Protein AF-A0A2N5FVK7-F1 (afdb_monomer)

Foldseek 3Di:
DVVVVLVVVLVVLVVLLVVLVVLLVCLVVVNDDPPDPDSVVSNVSSVVSNCRSVVVNVVSVLVVCLVVVNDPPVSHDPVVVVVVVD

pLDDT: mean 84.42, std 12.39, range [50.03, 96.94]

Structure (mmCIF, N/CA/C/O backbone):
data_AF-A0A2N5FVK7-F1
#
_entry.id   AF-A0A2N5FVK7-F1
#
loop_
_atom_site.group_PDB
_atom_site.id
_atom_site.type_symbol
_atom_site.label_atom_id
_atom_site.label_alt_id
_atom_site.label_comp_id
_atom_site.label_asym_id
_atom_site.label_entity_id
_atom_site.label_seq_id
_atom_site.pdbx_PDB_ins_code
_atom_site.Cartn_x
_atom_site.Cartn_y
_atom_site.Cartn_z
_atom_site.occupancy
_atom_site.B_iso_or_equiv
_atom_site.auth_seq_id
_atom_site.auth_comp_id
_atom_site.auth_asym_id
_atom_site.auth_atom_id
_atom_site.pdbx_PDB_model_num
ATOM 1 N N . MET A 1 1 ? -18.013 14.254 12.214 1.00 57.94 1 MET A N 1
ATOM 2 C CA . MET A 1 1 ? -16.616 14.709 12.381 1.00 57.94 1 MET A CA 1
ATOM 3 C C . MET A 1 1 ? -15.623 13.535 12.474 1.00 57.94 1 MET A C 1
ATOM 5 O O . MET A 1 1 ? -14.936 13.290 11.495 1.00 57.94 1 MET A O 1
ATOM 9 N N . ILE A 1 2 ? -15.617 12.703 13.533 1.00 62.19 2 ILE A N 1
ATOM 10 C CA . ILE A 1 2 ? -14.632 11.595 13.719 1.00 62.19 2 ILE A CA 1
ATOM 11 C C . ILE A 1 2 ? -14.623 10.534 12.590 1.00 62.19 2 ILE A C 1
ATOM 13 O O . ILE A 1 2 ? -13.594 9.933 12.295 1.00 62.19 2 ILE A O 1
ATOM 17 N N . ARG A 1 3 ? -15.760 10.296 11.917 1.00 65.75 3 ARG A N 1
ATOM 18 C CA . ARG A 1 3 ? -15.858 9.288 10.840 1.00 65.75 3 ARG A CA 1
ATOM 19 C C . ARG A 1 3 ? -15.057 9.651 9.580 1.00 65.75 3 ARG A C 1
ATOM 21 O O . ARG A 1 3 ? -14.608 8.730 8.909 1.00 65.75 3 ARG A O 1
ATOM 28 N N . ILE A 1 4 ? -14.883 10.942 9.285 1.00 69.94 4 ILE A N 1
ATOM 29 C CA . ILE A 1 4 ? -14.159 11.433 8.098 1.00 69.94 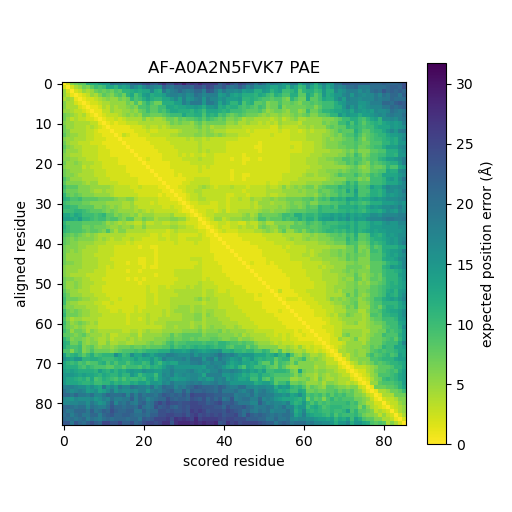4 ILE A CA 1
ATOM 30 C C . ILE A 1 4 ? -12.647 11.368 8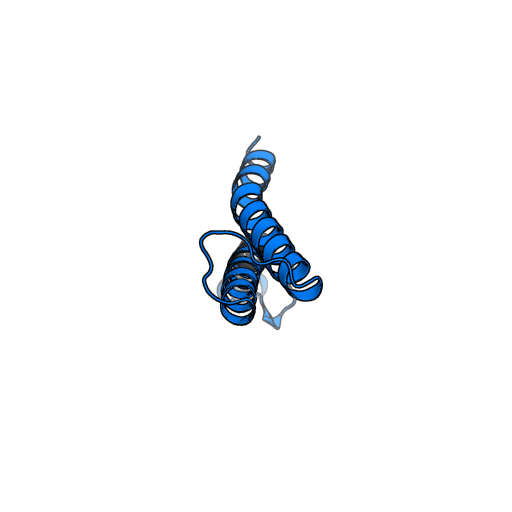.339 1.00 69.94 4 ILE A C 1
ATOM 32 O O . ILE A 1 4 ? -11.913 10.923 7.468 1.00 69.94 4 ILE A O 1
ATOM 36 N N . ALA A 1 5 ? -12.186 11.677 9.555 1.00 71.06 5 ALA A N 1
ATOM 37 C CA . ALA A 1 5 ? -10.776 11.531 9.928 1.00 71.06 5 ALA A CA 1
ATOM 38 C C . ALA A 1 5 ? -10.272 10.085 9.751 1.00 71.06 5 ALA A C 1
ATOM 40 O O . ALA A 1 5 ? -9.181 9.863 9.242 1.00 71.06 5 ALA A O 1
ATOM 41 N N . ALA A 1 6 ? -11.104 9.091 10.082 1.00 72.62 6 ALA A N 1
ATOM 42 C CA . ALA A 1 6 ? -10.792 7.681 9.840 1.00 72.62 6 ALA A CA 1
ATOM 43 C C . ALA A 1 6 ? -10.611 7.342 8.347 1.00 72.62 6 ALA A C 1
ATOM 45 O O . ALA A 1 6 ? -9.797 6.487 8.021 1.00 72.62 6 ALA A O 1
ATOM 46 N N . LEU A 1 7 ? -11.359 7.998 7.453 1.00 74.19 7 LEU A N 1
ATOM 47 C CA . LEU A 1 7 ? -11.217 7.821 6.003 1.00 74.19 7 LEU A CA 1
ATOM 48 C C . LEU A 1 7 ? -9.944 8.491 5.480 1.00 74.19 7 LEU A C 1
ATOM 50 O O . LEU A 1 7 ? -9.253 7.906 4.657 1.00 74.19 7 LEU A O 1
ATOM 54 N N . VAL A 1 8 ? -9.602 9.671 6.002 1.00 78.19 8 VAL A N 1
ATOM 55 C CA . VAL A 1 8 ? -8.360 10.379 5.650 1.00 78.19 8 VAL A CA 1
ATOM 56 C C . VAL A 1 8 ? -7.123 9.578 6.076 1.00 78.19 8 VAL A C 1
ATOM 58 O O . VAL A 1 8 ? -6.172 9.464 5.311 1.00 78.19 8 VAL A O 1
ATOM 61 N N . VAL A 1 9 ? -7.154 8.936 7.248 1.00 79.56 9 VAL A N 1
ATOM 62 C CA . VAL A 1 9 ? -6.068 8.044 7.701 1.00 79.56 9 VAL A CA 1
ATOM 63 C C . VAL A 1 9 ? -5.952 6.791 6.825 1.00 79.56 9 VAL A C 1
ATOM 65 O O . VAL A 1 9 ? -4.850 6.299 6.604 1.00 79.56 9 VAL A O 1
ATOM 68 N N . LEU A 1 10 ? -7.067 6.294 6.283 1.00 84.69 10 LEU A N 1
ATOM 69 C CA . LEU A 1 10 ? -7.089 5.156 5.356 1.00 84.69 10 LEU A CA 1
ATOM 70 C C . LEU A 1 10 ? -6.546 5.506 3.958 1.00 84.69 10 LEU A C 1
ATOM 72 O O . LEU A 1 10 ? -6.192 4.626 3.176 1.00 84.69 10 LEU A O 1
ATOM 76 N N . LEU A 1 11 ? -6.492 6.796 3.642 1.00 88.38 11 LEU A N 1
ATOM 77 C CA . LEU A 1 11 ? -6.153 7.315 2.325 1.00 88.38 11 LEU A CA 1
ATOM 78 C C . LEU A 1 11 ? -4.653 7.157 2.030 1.00 88.38 11 LEU A C 1
ATOM 80 O O . LEU A 1 11 ? -4.282 6.781 0.923 1.00 88.38 11 LEU A O 1
ATOM 84 N N . ILE A 1 12 ? -3.799 7.339 3.043 1.00 91.06 12 ILE A N 1
ATOM 85 C CA . ILE A 1 12 ? -2.341 7.142 2.956 1.00 91.06 12 ILE A CA 1
ATOM 86 C C . ILE A 1 12 ? -1.970 5.700 2.544 1.00 91.06 12 ILE A C 1
ATOM 88 O O . ILE A 1 12 ? -1.318 5.528 1.514 1.00 91.06 12 ILE A O 1
ATOM 92 N N . PRO A 1 13 ? -2.386 4.645 3.273 1.00 92.06 13 PRO A N 1
ATOM 93 C CA . PRO A 1 13 ? -2.085 3.264 2.891 1.00 92.06 13 PRO A CA 1
ATOM 94 C C . PRO A 1 13 ? -2.778 2.858 1.583 1.00 92.06 13 PRO A C 1
ATOM 96 O O . PRO A 1 13 ? -2.223 2.065 0.826 1.00 92.06 13 PRO A O 1
ATOM 99 N N . GLY A 1 14 ? -3.945 3.439 1.272 1.00 92.56 14 GLY A N 1
ATOM 100 C CA . GLY A 1 14 ? -4.593 3.272 -0.029 1.00 92.56 14 GLY A CA 1
ATOM 101 C C . GLY A 1 14 ? -3.746 3.811 -1.187 1.00 92.56 14 GLY A C 1
ATOM 102 O O . GLY A 1 14 ? -3.580 3.128 -2.196 1.00 92.56 14 GLY A O 1
ATOM 103 N N . PHE A 1 15 ? -3.141 4.992 -1.026 1.00 94.50 15 PHE A N 1
ATOM 104 C CA . PHE A 1 15 ? -2.206 5.550 -2.007 1.00 94.50 15 PHE A CA 1
ATOM 105 C C . PHE A 1 15 ? -0.956 4.686 -2.174 1.00 94.50 15 PHE A C 1
ATOM 107 O O . PHE A 1 15 ? -0.543 4.432 -3.305 1.00 94.50 15 PHE A O 1
ATOM 114 N N . ILE A 1 16 ? -0.386 4.186 -1.074 1.00 94.62 16 ILE A N 1
ATOM 115 C CA . ILE A 1 16 ? 0.761 3.264 -1.118 1.00 94.62 16 ILE A CA 1
ATOM 116 C C . ILE A 1 16 ? 0.399 2.003 -1.915 1.00 94.62 16 ILE A C 1
ATOM 118 O O . ILE A 1 16 ? 1.161 1.588 -2.790 1.00 94.62 16 ILE A O 1
ATOM 122 N N . ALA A 1 17 ? -0.791 1.439 -1.687 1.00 95.12 17 ALA A N 1
ATOM 123 C CA . ALA A 1 17 ? -1.259 0.285 -2.446 1.00 95.12 17 ALA A CA 1
ATOM 124 C C . ALA A 1 17 ? -1.413 0.594 -3.944 1.00 95.12 17 ALA A C 1
ATOM 126 O O . ALA A 1 17 ? -0.989 -0.204 -4.781 1.00 95.12 17 ALA A O 1
ATOM 127 N N . ALA A 1 18 ? -1.970 1.758 -4.293 1.00 95.69 18 ALA A N 1
ATOM 128 C CA . ALA A 1 18 ? -2.132 2.183 -5.683 1.00 95.69 18 ALA A CA 1
ATOM 129 C C . ALA A 1 18 ? -0.783 2.369 -6.402 1.00 95.69 18 ALA A C 1
ATOM 131 O O . ALA A 1 18 ? -0.636 1.960 -7.555 1.00 95.69 18 ALA A O 1
ATOM 132 N N . ILE A 1 19 ? 0.221 2.925 -5.715 1.00 95.06 19 ILE A N 1
ATOM 133 C CA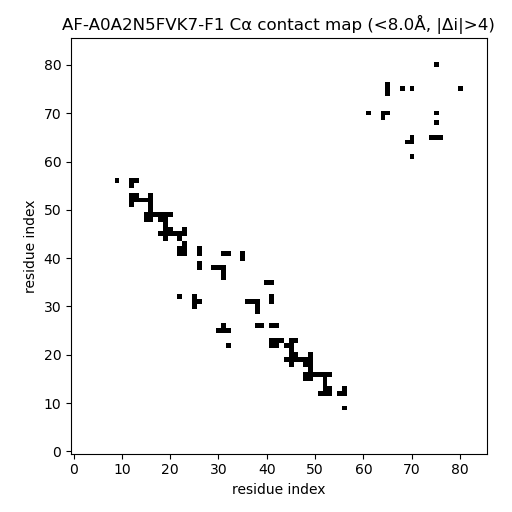 . ILE A 1 19 ? 1.596 3.021 -6.229 1.00 95.06 19 ILE A CA 1
ATOM 134 C C . ILE A 1 19 ? 2.179 1.622 -6.452 1.00 95.06 19 ILE A C 1
ATOM 136 O O . ILE A 1 19 ? 2.775 1.369 -7.499 1.00 95.06 19 ILE A O 1
ATOM 140 N N . GLY A 1 20 ? 1.954 0.695 -5.518 1.00 94.75 20 GLY A N 1
ATOM 141 C CA . GLY A 1 20 ? 2.366 -0.699 -5.669 1.00 94.75 20 GLY A CA 1
ATOM 142 C C . GLY A 1 20 ? 1.789 -1.355 -6.926 1.00 94.75 20 GLY A C 1
ATOM 143 O O . GLY A 1 20 ? 2.529 -1.932 -7.724 1.00 94.75 20 GLY A O 1
ATOM 144 N N . VAL A 1 21 ? 0.483 -1.185 -7.166 1.00 95.69 21 VAL A N 1
ATOM 145 C CA . VAL A 1 21 ? -0.190 -1.678 -8.383 1.00 95.69 21 VAL A CA 1
ATOM 146 C C . VAL A 1 21 ? 0.379 -1.041 -9.645 1.00 95.69 21 VAL A C 1
ATOM 148 O O . VAL A 1 21 ? 0.589 -1.742 -10.634 1.00 95.69 21 VAL A O 1
ATOM 151 N N . LYS A 1 22 ? 0.680 0.261 -9.618 1.00 95.44 22 LYS A N 1
ATOM 152 C CA . LYS A 1 22 ? 1.305 0.950 -10.752 1.00 95.44 22 LYS A CA 1
ATOM 153 C C . LYS A 1 22 ? 2.658 0.326 -11.110 1.00 95.44 22 LYS A C 1
ATOM 155 O O . LYS A 1 22 ? 2.881 0.024 -12.277 1.00 95.44 22 LYS A O 1
ATOM 160 N N . LEU A 1 23 ? 3.517 0.062 -10.123 1.00 94.00 23 LEU A N 1
ATOM 161 C CA . LEU A 1 23 ? 4.826 -0.564 -10.353 1.00 94.00 23 LEU A CA 1
ATOM 162 C C . LEU A 1 23 ? 4.707 -1.987 -10.914 1.00 94.00 23 LEU A C 1
ATOM 164 O O . LEU A 1 23 ? 5.447 -2.340 -11.834 1.00 94.00 23 LEU A O 1
ATOM 168 N N . MET A 1 24 ? 3.758 -2.779 -10.400 1.00 96.31 24 MET A N 1
ATOM 169 C CA . MET A 1 24 ? 3.475 -4.125 -10.915 1.00 96.31 24 MET A CA 1
ATOM 170 C C . MET A 1 24 ? 2.970 -4.077 -12.361 1.00 96.31 24 MET A C 1
ATOM 172 O O . MET A 1 24 ? 3.438 -4.840 -13.200 1.00 96.31 24 MET A O 1
ATOM 176 N N . ARG A 1 25 ? 2.058 -3.148 -12.670 1.00 95.94 25 ARG A N 1
ATOM 177 C CA . ARG A 1 25 ? 1.552 -2.924 -14.028 1.00 95.94 25 ARG A CA 1
ATOM 178 C C . ARG A 1 25 ? 2.681 -2.547 -14.983 1.00 95.94 25 ARG A C 1
ATOM 180 O O . ARG A 1 25 ? 2.780 -3.125 -16.057 1.00 95.94 25 ARG A O 1
ATOM 187 N N . ASP A 1 26 ? 3.521 -1.591 -14.601 1.00 93.19 26 ASP A N 1
ATOM 188 C CA . ASP A 1 26 ? 4.615 -1.109 -15.449 1.00 93.19 26 ASP A CA 1
ATOM 189 C C . ASP A 1 26 ? 5.605 -2.240 -15.774 1.00 93.19 26 ASP A C 1
ATOM 191 O O . ASP A 1 26 ? 6.089 -2.322 -16.900 1.00 93.19 26 ASP A O 1
ATOM 195 N N . MET A 1 27 ? 5.805 -3.187 -14.848 1.00 94.00 27 MET A N 1
ATOM 196 C CA . MET A 1 27 ? 6.598 -4.392 -15.101 1.00 94.00 27 MET A CA 1
ATOM 197 C C . MET A 1 27 ? 5.968 -5.324 -16.148 1.00 94.00 27 MET A C 1
ATOM 199 O O . MET A 1 27 ? 6.690 -5.821 -17.010 1.00 94.00 27 MET A O 1
ATOM 203 N N . VAL A 1 28 ? 4.640 -5.514 -16.133 1.00 91.88 28 VAL A N 1
ATOM 204 C CA . VAL A 1 28 ? 3.921 -6.331 -17.138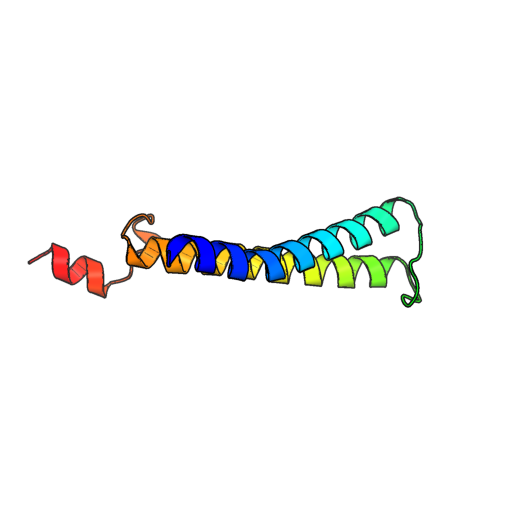 1.00 91.88 28 VAL A CA 1
ATOM 205 C C . VAL A 1 28 ? 4.108 -5.776 -18.554 1.00 91.88 28 VAL A C 1
ATOM 207 O O . VAL A 1 28 ? 4.183 -6.542 -19.510 1.00 91.88 28 VAL A O 1
ATOM 210 N N . PHE A 1 29 ? 4.245 -4.456 -18.690 1.00 94.00 29 PHE A N 1
ATOM 211 C CA . PHE A 1 29 ? 4.537 -3.794 -19.965 1.00 94.00 29 PHE A CA 1
ATOM 212 C C . PHE A 1 29 ? 6.041 -3.683 -20.278 1.00 94.00 29 PHE A C 1
ATOM 214 O O . PHE A 1 29 ? 6.408 -3.057 -21.269 1.00 94.00 29 PHE A O 1
ATOM 221 N N . GLY A 1 30 ? 6.921 -4.259 -19.451 1.00 91.94 30 GLY A N 1
ATOM 222 C CA . GLY A 1 30 ? 8.374 -4.184 -19.633 1.00 91.94 30 GLY A CA 1
ATOM 223 C C . GLY A 1 30 ? 8.969 -2.794 -19.380 1.00 91.94 30 GLY A C 1
ATOM 224 O O . GLY A 1 30 ? 10.100 -2.527 -19.781 1.00 91.94 30 GLY A O 1
ATOM 225 N N . ILE A 1 31 ? 8.229 -1.900 -18.718 1.00 92.62 31 ILE A N 1
ATOM 226 C CA . ILE A 1 31 ? 8.659 -0.532 -18.434 1.00 92.62 31 ILE A CA 1
ATOM 227 C C . ILE A 1 31 ? 9.416 -0.521 -17.106 1.00 92.62 31 ILE A C 1
ATOM 229 O O . ILE A 1 31 ? 8.822 -0.585 -16.023 1.00 92.62 31 ILE A O 1
ATOM 233 N N . LEU A 1 32 ? 10.741 -0.407 -17.199 1.00 93.44 32 LEU A N 1
ATOM 234 C CA . LEU A 1 32 ? 11.609 -0.242 -16.041 1.00 93.44 32 LEU A CA 1
ATOM 235 C C . LEU A 1 32 ? 11.552 1.209 -15.548 1.00 93.44 32 LEU A C 1
ATOM 237 O O . LEU A 1 32 ? 11.936 2.141 -16.254 1.00 93.44 32 LEU A O 1
ATOM 241 N N . GLN A 1 33 ? 11.059 1.398 -14.330 1.00 89.19 33 GLN A N 1
ATOM 242 C CA . GLN A 1 33 ? 10.990 2.700 -13.677 1.00 89.19 33 GLN A CA 1
ATOM 243 C C . GLN A 1 33 ? 12.266 2.936 -12.863 1.00 89.19 33 GLN A C 1
ATOM 245 O O . GLN A 1 33 ? 12.651 2.107 -12.040 1.00 89.19 33 GLN A O 1
ATOM 250 N N . SER A 1 34 ? 12.904 4.093 -13.043 1.00 89.12 34 SER A N 1
ATOM 251 C CA . SER A 1 34 ? 13.984 4.526 -12.148 1.00 89.12 34 SER A CA 1
ATOM 252 C C . SER A 1 34 ? 13.421 4.714 -10.729 1.00 89.12 34 SER A C 1
ATOM 254 O O . SER A 1 34 ? 12.330 5.277 -10.602 1.00 89.12 34 SER A O 1
ATOM 256 N N . PRO A 1 35 ? 14.090 4.252 -9.654 1.00 89.94 35 PRO A N 1
ATOM 257 C CA . PRO A 1 35 ? 15.486 3.801 -9.553 1.00 89.94 35 PRO A CA 1
ATOM 258 C C . PRO A 1 35 ? 15.683 2.271 -9.573 1.00 89.94 35 PRO A C 1
ATOM 260 O O . PRO A 1 35 ? 16.696 1.777 -9.075 1.00 89.94 35 PRO A O 1
ATOM 263 N N . PHE A 1 36 ? 14.728 1.486 -10.079 1.00 92.25 36 PHE A N 1
ATOM 264 C CA . PHE A 1 36 ? 14.843 0.028 -10.036 1.00 92.25 36 PHE A CA 1
ATOM 265 C C . PHE A 1 36 ? 15.834 -0.494 -11.092 1.00 92.25 36 PHE A C 1
ATOM 267 O O . PHE A 1 36 ? 15.691 -0.168 -12.268 1.00 92.25 36 PHE A O 1
ATOM 274 N N . PRO A 1 37 ? 16.805 -1.348 -10.714 1.00 91.06 37 PRO A N 1
ATOM 275 C CA . PRO A 1 37 ? 17.753 -1.940 -11.661 1.00 91.06 37 PRO A CA 1
ATOM 276 C C . PRO A 1 37 ? 17.164 -3.107 -12.468 1.00 91.06 37 PRO A C 1
ATOM 278 O O . PRO A 1 37 ? 17.661 -3.416 -13.546 1.00 91.06 37 PRO A O 1
ATOM 281 N N . TYR A 1 38 ? 16.113 -3.768 -11.963 1.00 93.38 38 TYR A N 1
ATOM 282 C CA . TYR A 1 38 ? 15.522 -4.955 -12.587 1.00 93.38 38 TYR A CA 1
ATOM 283 C C . TYR A 1 38 ? 13.991 -4.955 -12.500 1.00 93.38 38 TYR A C 1
ATOM 285 O O . TYR A 1 38 ? 13.420 -4.601 -11.466 1.00 93.38 38 TYR A O 1
ATOM 293 N N . LEU A 1 39 ? 13.332 -5.454 -13.552 1.00 91.44 39 LEU A N 1
ATOM 294 C CA . LEU A 1 39 ? 11.868 -5.573 -13.642 1.00 91.44 39 LEU A CA 1
ATOM 295 C C . LEU A 1 39 ? 11.275 -6.437 -12.518 1.00 91.44 39 LEU A C 1
ATOM 297 O O . LEU A 1 39 ? 10.301 -6.048 -11.880 1.00 91.44 39 LEU A O 1
ATOM 301 N N . TRP A 1 40 ? 11.882 -7.590 -12.222 1.00 91.69 40 TRP A N 1
ATOM 302 C CA . TRP A 1 40 ? 11.402 -8.477 -11.155 1.00 91.69 40 TRP A CA 1
ATOM 303 C C . TRP A 1 40 ? 11.482 -7.815 -9.771 1.00 91.69 40 TRP A C 1
ATOM 305 O O . TRP A 1 40 ? 10.607 -8.032 -8.935 1.00 91.69 40 TRP A O 1
ATOM 315 N N . LEU A 1 41 ? 12.491 -6.966 -9.542 1.00 93.94 41 LEU A N 1
ATOM 316 C CA . LEU A 1 41 ? 12.661 -6.238 -8.286 1.00 93.94 41 LEU A CA 1
ATOM 317 C C . LEU A 1 41 ? 11.632 -5.107 -8.160 1.00 93.94 41 LEU A C 1
ATOM 319 O O . LEU A 1 41 ? 11.053 -4.928 -7.090 1.00 93.94 41 LEU A O 1
ATOM 323 N N . GLN A 1 42 ? 11.346 -4.402 -9.261 1.00 94.06 42 GLN A N 1
ATOM 324 C CA . GLN A 1 42 ? 10.241 -3.441 -9.341 1.00 94.06 42 GLN A CA 1
ATOM 325 C C . GLN A 1 42 ? 8.896 -4.106 -9.019 1.00 94.06 42 GLN A C 1
ATOM 327 O O . GLN A 1 42 ? 8.105 -3.553 -8.253 1.00 94.06 42 GLN A O 1
ATOM 332 N N . PHE A 1 43 ? 8.645 -5.303 -9.559 1.00 95.06 43 PHE A N 1
ATOM 333 C CA . PHE A 1 43 ? 7.442 -6.071 -9.239 1.00 95.06 43 PHE A CA 1
ATOM 334 C C . PHE A 1 43 ? 7.390 -6.448 -7.756 1.00 95.06 43 PHE A C 1
ATOM 336 O O . PHE A 1 43 ? 6.366 -6.231 -7.117 1.00 95.06 43 PHE A O 1
ATOM 343 N N . LEU A 1 44 ? 8.488 -6.959 -7.189 1.00 96.50 44 LEU A N 1
ATOM 344 C CA . LEU A 1 44 ? 8.537 -7.375 -5.784 1.00 96.50 44 LEU A CA 1
ATOM 345 C C . LEU A 1 44 ? 8.303 -6.195 -4.827 1.00 96.50 44 LEU A C 1
ATOM 347 O O . LEU A 1 44 ? 7.551 -6.316 -3.861 1.00 96.50 44 LEU A O 1
ATOM 351 N N . ALA A 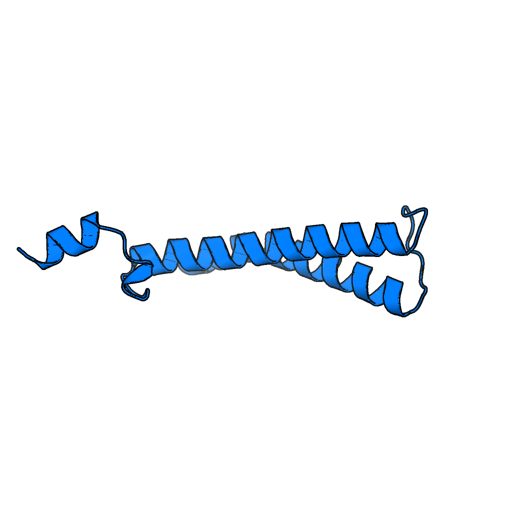1 45 ? 8.898 -5.037 -5.126 1.00 95.62 45 ALA A N 1
ATOM 352 C CA . ALA A 1 45 ? 8.664 -3.801 -4.385 1.00 95.62 45 ALA A CA 1
ATOM 353 C C . ALA A 1 45 ? 7.207 -3.329 -4.516 1.00 95.62 45 ALA A C 1
ATOM 355 O O . ALA A 1 45 ? 6.574 -2.974 -3.519 1.00 95.62 45 ALA A O 1
ATOM 356 N N . GLY A 1 46 ? 6.648 -3.383 -5.730 1.00 95.06 46 GLY A N 1
ATOM 357 C CA . GLY A 1 46 ? 5.243 -3.070 -5.979 1.00 95.06 46 GLY A CA 1
ATOM 358 C C . GLY A 1 46 ? 4.284 -3.989 -5.218 1.00 95.06 46 GLY A C 1
ATO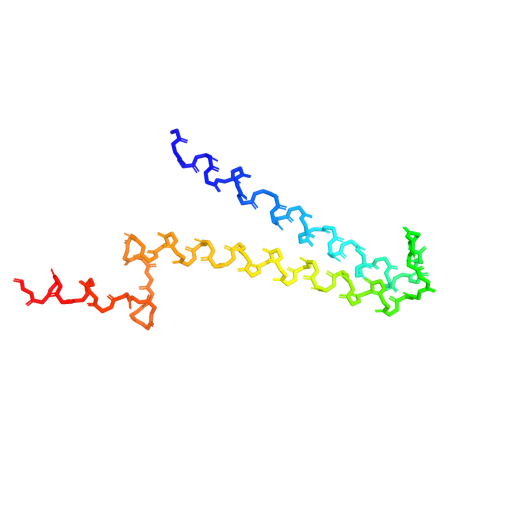M 359 O O . GLY A 1 46 ? 3.339 -3.511 -4.587 1.00 95.06 46 GLY A O 1
ATOM 360 N N . LEU A 1 47 ? 4.567 -5.293 -5.202 1.00 96.56 47 LEU A N 1
ATOM 361 C CA . LEU A 1 47 ? 3.807 -6.297 -4.463 1.00 96.56 47 LEU A CA 1
ATOM 362 C C . LEU A 1 47 ? 3.871 -6.040 -2.955 1.00 96.56 47 LEU A C 1
ATOM 364 O O . LEU A 1 47 ? 2.841 -6.089 -2.285 1.00 96.56 47 LEU A O 1
ATOM 368 N N . LEU A 1 48 ? 5.050 -5.713 -2.422 1.00 96.94 48 LEU A N 1
ATOM 369 C CA . LEU A 1 48 ? 5.213 -5.389 -1.008 1.00 96.94 48 LEU A CA 1
ATOM 370 C C . LEU A 1 48 ? 4.392 -4.153 -0.619 1.00 96.94 48 LEU A C 1
ATOM 372 O O . LEU A 1 48 ? 3.645 -4.200 0.357 1.00 96.94 48 LEU A O 1
ATOM 376 N N . PHE A 1 49 ? 4.466 -3.068 -1.395 1.00 95.75 49 PHE A N 1
ATOM 377 C CA . PHE A 1 49 ? 3.659 -1.869 -1.145 1.00 95.75 49 PHE A CA 1
ATOM 378 C C . PHE A 1 49 ? 2.158 -2.138 -1.247 1.00 95.75 49 PHE A C 1
ATOM 380 O O . PHE A 1 49 ? 1.388 -1.646 -0.418 1.00 95.75 49 PHE A O 1
ATOM 387 N N . PHE A 1 50 ? 1.739 -2.965 -2.205 1.00 96.62 50 PHE A N 1
ATOM 388 C CA . PHE A 1 50 ? 0.350 -3.385 -2.324 1.00 96.62 50 PHE A CA 1
ATOM 389 C C . PHE A 1 50 ? -0.121 -4.190 -1.109 1.00 96.62 50 PHE A C 1
ATOM 391 O O . PHE A 1 50 ? -1.143 -3.846 -0.517 1.00 96.62 50 PHE A O 1
ATOM 398 N N . LEU A 1 51 ? 0.629 -5.214 -0.695 1.00 96.69 51 LEU A N 1
ATOM 399 C CA . LEU A 1 51 ? 0.280 -6.058 0.450 1.00 96.69 51 LEU A CA 1
ATOM 400 C C . LEU A 1 51 ? 0.279 -5.275 1.765 1.00 96.69 51 LEU A C 1
ATOM 402 O O . LEU A 1 51 ? -0.617 -5.470 2.584 1.00 96.69 51 LEU A O 1
ATOM 406 N N . LEU A 1 52 ? 1.237 -4.367 1.961 1.00 95.44 52 LEU A N 1
ATOM 407 C CA . LEU A 1 52 ? 1.279 -3.504 3.141 1.00 95.44 52 LEU A CA 1
ATOM 408 C C . LEU A 1 52 ? 0.092 -2.539 3.172 1.00 95.44 52 LEU A C 1
ATOM 410 O O . LEU A 1 52 ? -0.582 -2.432 4.198 1.00 95.44 52 LEU A O 1
ATOM 414 N N . GLY A 1 53 ? -0.199 -1.871 2.054 1.00 94.19 53 GLY A N 1
ATOM 415 C CA . GLY A 1 53 ? -1.331 -0.955 1.965 1.00 94.19 53 GLY A CA 1
ATOM 416 C C . GLY A 1 53 ? -2.666 -1.679 2.150 1.00 94.19 53 GLY A C 1
ATOM 417 O O . GLY A 1 53 ? -3.466 -1.295 3.003 1.00 94.19 53 GLY A O 1
ATOM 418 N N . LEU A 1 54 ? -2.884 -2.784 1.432 1.00 94.38 54 LEU A N 1
ATOM 419 C CA . LEU A 1 54 ? -4.101 -3.590 1.538 1.00 94.38 54 LEU A CA 1
ATOM 420 C C . LEU A 1 54 ? -4.253 -4.220 2.927 1.00 94.38 54 LEU A C 1
ATOM 422 O O . LEU A 1 54 ? -5.332 -4.159 3.514 1.00 94.38 54 LEU A O 1
ATOM 426 N N . GLY A 1 55 ? -3.178 -4.793 3.471 1.00 93.50 55 GLY A N 1
ATOM 427 C CA . GLY A 1 55 ? -3.162 -5.416 4.791 1.00 93.50 55 GLY A CA 1
ATOM 428 C C . GLY A 1 55 ? -3.474 -4.419 5.903 1.00 93.50 55 GLY A C 1
ATOM 429 O O . GLY A 1 55 ? -4.272 -4.717 6.793 1.00 93.50 55 GLY A O 1
ATOM 430 N N . PHE A 1 56 ? -2.930 -3.202 5.820 1.00 92.81 56 PHE A N 1
ATOM 431 C CA . PHE A 1 56 ? -3.258 -2.134 6.760 1.00 92.81 56 PHE A CA 1
ATOM 432 C C . PHE A 1 56 ? -4.730 -1.718 6.656 1.00 92.81 56 PHE A C 1
ATOM 434 O O . PHE A 1 56 ? -5.414 -1.615 7.676 1.00 92.81 56 PHE A O 1
ATOM 441 N N . VAL A 1 57 ? -5.241 -1.517 5.436 1.00 91.12 57 VAL A N 1
ATOM 442 C CA . VAL A 1 57 ? -6.648 -1.157 5.199 1.00 91.12 57 VAL A CA 1
ATOM 443 C C . VAL A 1 57 ? -7.585 -2.235 5.750 1.00 91.12 57 VAL A C 1
ATOM 445 O O . VAL A 1 57 ? -8.491 -1.927 6.528 1.00 91.12 57 VAL A O 1
ATOM 448 N N . ALA A 1 58 ? -7.338 -3.502 5.416 1.00 90.12 58 ALA A N 1
ATOM 449 C CA . ALA A 1 58 ? -8.122 -4.636 5.896 1.00 90.12 58 ALA A CA 1
ATOM 450 C C . ALA A 1 58 ? -8.050 -4.775 7.427 1.00 90.12 58 ALA A C 1
ATOM 452 O O . ALA A 1 58 ? -9.078 -4.946 8.087 1.00 90.12 58 ALA A O 1
ATOM 453 N N . GLY A 1 59 ? -6.856 -4.633 8.011 1.00 90.06 59 GLY A N 1
ATOM 454 C CA . GLY A 1 59 ? -6.647 -4.668 9.458 1.00 90.06 59 GLY A CA 1
ATOM 455 C C . GLY A 1 59 ? -7.381 -3.543 10.191 1.00 90.06 59 GLY A C 1
ATOM 456 O O . GLY A 1 59 ? -8.019 -3.783 11.220 1.00 90.06 59 GLY A O 1
ATOM 457 N N . PHE A 1 60 ? -7.363 -2.327 9.640 1.00 88.12 60 PHE A N 1
ATOM 458 C CA . PHE A 1 60 ? -8.094 -1.187 10.189 1.00 88.12 60 PHE A CA 1
ATOM 459 C C . PHE A 1 60 ? -9.610 -1.397 10.139 1.00 88.12 60 PHE A C 1
ATOM 461 O O . PHE A 1 60 ? -10.298 -1.148 11.135 1.00 88.12 60 PHE A O 1
ATOM 468 N N . ILE A 1 61 ? -10.133 -1.883 9.007 1.00 86.19 61 ILE A N 1
ATOM 469 C CA . ILE A 1 61 ? -11.558 -2.209 8.853 1.00 86.19 61 ILE A CA 1
ATOM 470 C C . ILE A 1 61 ? -11.962 -3.264 9.887 1.00 86.19 61 ILE A C 1
ATOM 472 O O . ILE A 1 61 ? -12.909 -3.047 10.644 1.00 86.19 61 ILE A O 1
ATOM 476 N N . LEU A 1 62 ? -11.188 -4.346 10.016 1.00 86.69 62 LEU A N 1
ATOM 477 C CA . LEU A 1 62 ? -11.458 -5.406 10.987 1.00 86.69 62 LEU A CA 1
ATOM 478 C C . LEU A 1 62 ? -11.435 -4.888 12.433 1.00 86.69 62 LEU A C 1
ATOM 480 O O . LEU A 1 62 ? -12.310 -5.223 13.233 1.00 86.69 62 LEU A O 1
ATOM 484 N N . TYR A 1 63 ? -10.457 -4.051 12.789 1.00 84.38 63 TYR A N 1
ATOM 485 C CA . TYR A 1 63 ? -10.385 -3.434 14.116 1.00 84.38 63 TYR A CA 1
ATOM 486 C C . TYR A 1 63 ? -11.602 -2.544 14.402 1.00 84.38 63 TYR A C 1
ATOM 488 O O . TYR A 1 63 ? -12.181 -2.597 15.495 1.00 84.38 63 TYR A O 1
ATOM 496 N N . ARG A 1 64 ? -12.014 -1.741 13.416 1.00 81.44 64 ARG A N 1
ATOM 497 C CA . ARG A 1 64 ? -13.170 -0.849 13.521 1.00 81.44 64 ARG A CA 1
ATOM 498 C C . ARG A 1 64 ? -14.478 -1.625 13.669 1.00 81.44 64 ARG A C 1
ATOM 500 O O . ARG A 1 64 ? -15.293 -1.262 14.522 1.00 81.44 64 ARG A O 1
ATOM 507 N N . ASP A 1 65 ? -14.674 -2.677 12.883 1.00 81.94 65 ASP A N 1
ATOM 508 C CA . ASP A 1 65 ? -15.909 -3.465 12.899 1.00 81.94 65 ASP A CA 1
ATOM 509 C C . ASP A 1 65 ? -16.014 -4.349 14.143 1.00 81.94 65 ASP A C 1
ATOM 511 O O . ASP A 1 65 ? -17.106 -4.493 14.707 1.00 81.94 65 ASP A O 1
ATOM 515 N N . ARG A 1 66 ? -14.877 -4.827 14.672 1.00 82.06 66 ARG A N 1
ATOM 516 C CA . ARG A 1 66 ? -14.810 -5.502 15.981 1.00 82.06 66 ARG A CA 1
ATOM 517 C C . ARG A 1 66 ? -15.363 -4.638 17.110 1.00 82.06 66 ARG A C 1
ATOM 519 O O . ARG A 1 66 ? -16.112 -5.143 17.940 1.00 82.06 66 ARG A O 1
ATOM 526 N N . LYS A 1 67 ? -15.062 -3.333 17.135 1.00 74.50 67 LYS A N 1
ATOM 527 C CA . LYS A 1 67 ? -15.610 -2.416 18.156 1.00 74.50 67 LYS A CA 1
ATOM 528 C C . LYS A 1 67 ? -17.128 -2.237 18.070 1.00 74.50 67 LYS A C 1
ATOM 530 O O . LYS A 1 67 ? -17.732 -1.790 19.038 1.00 74.50 67 LYS A O 1
ATOM 535 N N . ARG A 1 68 ? -17.743 -2.552 16.928 1.00 77.00 68 ARG A N 1
ATOM 536 C CA . ARG A 1 68 ? -19.186 -2.395 16.685 1.00 77.00 68 ARG A CA 1
ATOM 537 C C . ARG A 1 68 ? -19.951 -3.720 16.711 1.00 77.00 68 ARG A C 1
ATOM 539 O O . ARG A 1 68 ? -21.132 -3.717 16.385 1.00 77.00 68 ARG A O 1
ATOM 546 N N . ASN A 1 69 ? -19.302 -4.834 17.069 1.00 73.75 69 ASN A N 1
ATOM 547 C CA . ASN A 1 69 ? -19.875 -6.189 17.039 1.00 73.75 69 ASN A CA 1
ATOM 548 C C . ASN A 1 69 ? -20.466 -6.612 15.683 1.00 73.75 69 ASN A C 1
ATOM 550 O O . ASN A 1 69 ? -21.324 -7.494 15.635 1.00 73.75 69 ASN A O 1
ATOM 554 N N . LYS A 1 70 ? -20.000 -6.011 14.582 1.00 74.19 70 LYS A N 1
ATOM 555 C CA . LYS A 1 70 ? -20.455 -6.309 13.214 1.00 74.19 70 LYS A CA 1
ATOM 556 C C . LYS A 1 70 ? -19.515 -7.271 12.481 1.00 74.19 70 LYS A C 1
ATOM 558 O O . LYS A 1 70 ? -19.306 -7.146 11.284 1.00 74.19 70 LYS A O 1
ATOM 563 N N . VAL A 1 71 ? -18.911 -8.201 13.212 1.00 77.94 71 VAL A N 1
ATOM 564 C CA . VAL A 1 71 ? -17.984 -9.203 12.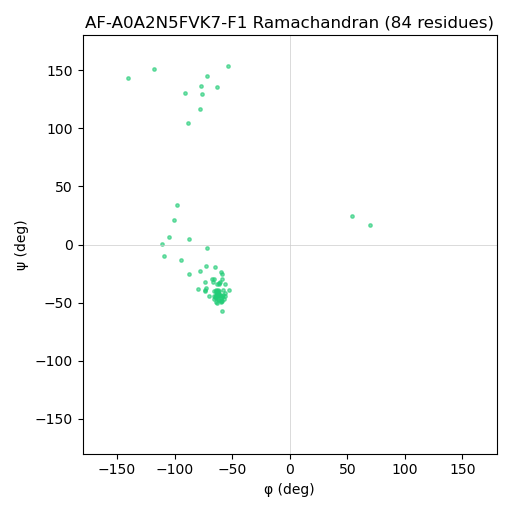669 1.00 77.94 71 VAL A CA 1
ATOM 565 C C . VAL A 1 71 ? -18.556 -10.599 12.892 1.00 77.94 71 VAL A C 1
ATOM 567 O O . VAL A 1 71 ? -19.299 -10.800 13.855 1.00 77.94 71 VAL A O 1
ATOM 570 N N . GLN A 1 72 ? -18.217 -11.553 12.017 1.00 77.19 72 GLN A N 1
ATOM 571 C CA . GLN A 1 72 ? -18.548 -12.971 12.220 1.00 77.19 72 GLN A CA 1
ATOM 572 C C . GLN A 1 72 ? -18.057 -13.454 13.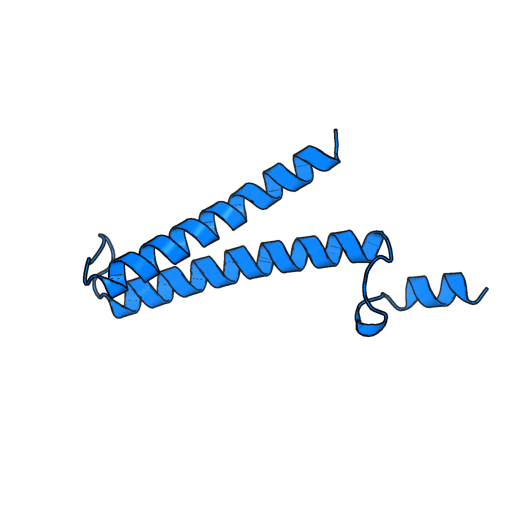593 1.00 77.19 72 GLN A C 1
ATOM 574 O O . GLN A 1 72 ? -17.066 -12.939 14.117 1.00 77.19 72 GLN A O 1
ATOM 579 N N . ASP A 1 73 ? -18.712 -14.477 14.148 1.00 76.69 73 ASP A N 1
ATOM 580 C CA . ASP A 1 73 ? -18.423 -14.985 15.497 1.00 76.69 73 ASP A CA 1
ATOM 581 C C . ASP A 1 73 ? -16.957 -15.397 15.681 1.00 76.69 73 ASP A C 1
ATOM 583 O O . ASP A 1 73 ? -16.371 -15.094 16.717 1.00 76.69 73 ASP A O 1
ATOM 587 N N . ARG A 1 74 ? -16.312 -15.925 14.627 1.00 78.69 74 ARG A N 1
ATOM 588 C CA . ARG A 1 74 ? -14.872 -16.257 14.610 1.00 78.69 74 ARG A CA 1
ATOM 589 C C . ARG A 1 74 ? -13.946 -15.060 14.858 1.00 78.69 74 ARG A C 1
ATOM 591 O O . ARG A 1 74 ? -12.803 -15.236 15.259 1.00 78.69 74 ARG A O 1
ATOM 598 N N . PHE A 1 75 ? -14.411 -13.839 14.596 1.00 75.00 75 PHE A N 1
ATOM 599 C CA . PHE A 1 75 ? -13.622 -12.615 14.726 1.00 75.00 75 PHE A CA 1
ATOM 600 C C . PHE A 1 75 ? -14.081 -11.710 15.879 1.00 75.00 75 PHE A C 1
ATOM 602 O O . PHE A 1 75 ? -13.475 -10.646 16.067 1.00 75.00 75 PHE A O 1
ATOM 609 N N . ARG A 1 76 ? -15.111 -12.094 16.653 1.00 74.25 76 ARG A N 1
ATOM 610 C CA . ARG A 1 76 ? -15.516 -11.372 17.874 1.00 74.25 76 ARG A CA 1
ATOM 611 C C . ARG A 1 76 ? -14.494 -11.595 18.989 1.00 74.25 76 ARG A C 1
ATOM 613 O O . ARG A 1 76 ? -13.936 -12.674 19.124 1.00 74.25 76 ARG A O 1
ATOM 620 N N . ARG A 1 77 ? -14.264 -10.574 19.821 1.00 71.19 77 ARG A N 1
ATOM 621 C CA . ARG A 1 77 ? -13.451 -10.720 21.042 1.00 71.19 77 ARG A CA 1
ATOM 622 C C . ARG A 1 77 ? -14.267 -11.415 22.135 1.00 71.19 77 ARG A C 1
ATOM 624 O O . ARG A 1 77 ? -15.401 -11.006 22.377 1.00 71.19 77 ARG A O 1
ATOM 631 N N . GLU A 1 78 ? -13.658 -12.361 22.848 1.00 67.25 78 GLU A N 1
ATOM 632 C CA . GLU A 1 78 ? -14.272 -13.117 23.958 1.00 67.25 78 GLU A CA 1
ATOM 633 C C . GLU A 1 78 ? -14.898 -12.214 25.034 1.00 67.25 78 GLU A C 1
ATOM 635 O O . GLU A 1 78 ? -16.020 -12.457 25.467 1.00 67.25 78 GLU A O 1
ATOM 640 N N . ARG A 1 79 ? -14.256 -11.083 25.378 1.00 63.81 79 ARG A N 1
ATOM 641 C CA . ARG A 1 79 ? -14.800 -10.118 26.361 1.00 63.81 79 ARG A CA 1
ATOM 642 C C . ARG A 1 79 ? -16.170 -9.537 25.988 1.00 63.81 79 ARG A C 1
ATOM 644 O O . ARG A 1 79 ? -16.884 -9.089 26.877 1.00 63.81 79 ARG A O 1
ATOM 651 N N . ILE A 1 80 ? -16.531 -9.495 24.703 1.00 61.69 80 ILE A N 1
ATOM 652 C CA . ILE A 1 80 ? -17.857 -9.020 24.280 1.00 61.69 80 ILE A CA 1
ATOM 653 C C . ILE A 1 80 ? -18.890 -10.157 24.281 1.00 61.69 80 ILE A C 1
ATOM 655 O O . ILE A 1 80 ? -20.075 -9.889 24.448 1.00 61.69 80 ILE A O 1
ATOM 659 N N . GLN A 1 81 ? -18.458 -11.413 24.134 1.00 59.66 81 GLN A N 1
ATOM 660 C CA . GLN A 1 81 ? -19.348 -12.569 24.269 1.00 59.66 81 GLN A CA 1
ATOM 661 C C . GLN A 1 81 ? -19.776 -12.764 25.727 1.00 59.66 81 GLN A C 1
ATOM 663 O O . GLN A 1 81 ? -20.967 -12.895 25.981 1.00 59.66 81 GLN A O 1
ATOM 668 N N . ALA A 1 82 ? -18.835 -12.662 26.676 1.00 60.00 82 ALA A N 1
ATOM 669 C CA . ALA A 1 82 ? -19.131 -12.765 28.108 1.00 60.00 82 ALA A CA 1
ATOM 670 C C . ALA A 1 82 ? -20.191 -11.742 28.559 1.00 60.00 82 ALA A C 1
ATOM 672 O O . ALA A 1 82 ? -21.169 -12.099 29.193 1.00 60.00 82 ALA A O 1
ATOM 673 N N . LYS A 1 83 ? -20.083 -10.484 28.109 1.00 58.59 83 LYS A N 1
ATOM 674 C CA . LYS A 1 83 ? -21.028 -9.407 28.464 1.00 58.59 83 LYS A CA 1
ATOM 675 C C . LYS A 1 83 ? -22.420 -9.513 27.813 1.00 58.59 83 LYS A C 1
ATOM 677 O O . LYS A 1 83 ? -23.234 -8.617 27.994 1.00 58.59 83 LYS A O 1
ATOM 682 N N . LYS A 1 84 ? -22.646 -10.506 26.949 1.00 57.47 84 LYS A N 1
ATOM 683 C CA . LYS A 1 84 ? -23.931 -10.746 26.272 1.00 57.47 84 LYS A CA 1
ATOM 684 C C . LYS A 1 84 ? -24.630 -12.010 26.794 1.00 57.47 84 LYS A C 1
ATOM 686 O O . LYS A 1 84 ? -25.753 -12.269 26.378 1.00 57.47 84 LYS A O 1
ATOM 691 N N . ALA A 1 85 ? -23.928 -12.809 27.599 1.00 59.44 85 ALA A N 1
ATOM 692 C CA . ALA A 1 85 ? -24.438 -14.022 28.229 1.00 59.44 85 ALA A CA 1
ATOM 693 C C . ALA A 1 85 ? -24.970 -1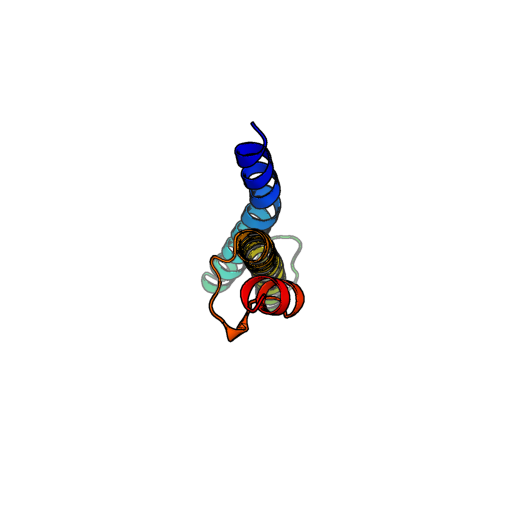3.772 29.656 1.00 59.44 85 ALA A C 1
ATOM 695 O O . ALA A 1 85 ? -25.675 -14.635 30.171 1.00 59.44 85 ALA A O 1
ATOM 696 N N . ASP A 1 86 ? -24.664 -12.604 30.235 1.00 50.03 86 ASP A N 1
ATOM 697 C CA . ASP A 1 86 ? -25.280 -12.037 31.446 1.00 50.03 86 ASP A CA 1
ATOM 698 C C . ASP A 1 86 ? -26.445 -11.103 31.072 1.00 50.03 86 ASP A C 1
ATOM 700 O O . ASP A 1 86 ? -27.460 -11.090 31.803 1.00 50.03 86 ASP A O 1
#

Secondary structure (DSSP, 8-state):
-HHHHHHHHHHHHHHHHHHHHHHHHHHHTT-PPTT-S-HHHHHHHHHHHHHHHHHHHHHHHHHHHHTTT-S-GGGS-HHHHHHHH-

Sequence (86 aa):
MIRIAALVVLLIPGFIAAIGVKLMRDMVFGILQSPFPYLWLQFLAGLLFFLLGLGFVAGFILYRDRKRNKVQDRFRRERIQAKKAD

Radius of gyration: 18.54 Å; Cα contacts (8 Å, |Δi|>4): 70; chains: 1; bounding box: 43×31×51 Å

Solvent-accessible surface area (backbone atoms only — not comparable to full-atom values): 4778 Å² total; per-residue (Å²): 114,76,73,56,56,57,51,58,64,46,44,57,38,48,49,43,18,52,52,9,51,48,37,36,51,33,34,79,74,70,49,73,55,88,90,49,93,44,51,69,56,37,28,52,53,10,50,50,34,25,50,52,14,48,49,49,49,52,50,50,50,52,57,57,33,47,77,67,71,73,49,60,78,93,63,52,60,68,77,61,54,58,71,70,77,114

Mean predicted aligned error: 7.68 Å

=== Feature glossary ===
Reading guide. The protein is described through the following features:

Foldseek 3Di. A 3Di character summarizes, for each residue, the relative orientation of the Cα frame of its nearest spatial neighbor. Because it encodes fold topology rather than chemistry, 3Di alignments detect remote structural similarity that sequence alignment misses.

Contact-map, Ramachandran, and PAE plots. Plot images: a contact map (which residues are close in 3D, as an N×N binary image), a Ramachandran scatter (backbone torsion angles, revealing secondary-structure composition at a glance), and — for AlphaFold structures — a PAE heatmap (pairwise prediction confidence).

Radius of gyration, Cα contacts, bounding box. Radius of gyration (Rg) is the root-mean-square distance of Cα atoms from their centroid — a single number for overall size and compactness. A globular domain of N residues has Rg ≈ 2.2·N^0.38 Å; an extended or disordered chain has a much larger Rg. The Cα contact count is the number of residue pairs whose Cα atoms are within 8 Å and are more than four positions apart in sequence — a standard proxy for tertiary packing density. The bounding box is the smallest axis-aligned box enclosing all Cα atoms.

Secondary structure (8-state, DSSP). Eight-state secondary structure (DSSP): H is the canonical α-helix, G the tighter 3₁₀-helix, I the wider π-helix; E/B are β-structure, T and S are turns and bends, and '-' is everything else. DSSP derives these from the pattern of main-chain N–H···O=C hydrogen bonds, not from the sequence.

B-factor. B-factor (Debye–Waller factor) reflects atomic displacement in the crystal lattice. It is an experimental observable (units Å²), not a prediction; low values mean the atom is pinned down, high values mean it moves or is heterogeneous across the crystal.

pLDDT. pLDDT is the predicted lDDT-Cα score: AlphaFold's confidence that the local environment of each residue (all inter-atomic distances within 15 Å) is correctly placed. It is a per-residue number between 0 and 100, with higher meaning more reliable.

Nearest PDB structures. Nearest PDB neighbors are the top structural matches found by Foldseek when searching this structure against the entire Protein Data Bank. Each hit reports a TM-score (0 to 1; >0.5 almost always implies the same fold) and an E-value. These are *structural* homologs — they may share no detectable sequence similarity.

Solvent-accessible surface area. Accessible surface area quantifies burial. A residue with SASA near zero is packed into the hydrophobic core; one with SASA >100 Å² sits on the surface. Computed here via the Shrake–Rupley numerical algorithm with a 1.4 Å probe.

Rendered structure images. Structure images are PyMOL renders from six orthogonal camera directions. Cartoon representation draws helices as coils and strands as arrows; sticks shows the backbone as bonds; surface shows the solvent-excluded envelope. Rainbow coloring maps sequence position to hue (blue→red, N→C); chain coloring assigns a distinct color per polypeptide.

Backbone torsions (φ/ψ). φ (phi) and ψ (psi) are the two rotatable backbone dihedrals per residue: φ is the C(i-1)–N–Cα–C torsion, ψ is the N–Cα–C–N(i+1) torsion, both in degrees on (−180°, 180°]. α-helical residues cluster near (−60°, −45°); β-strand residues near (−120°, +130°). A Ramachandran plot is simply a scatter of (φ, ψ) for every residue.

Predicted aligned error. Predicted Aligned Error (PAE) is an AlphaFold confidence matrix: entry (i, j) is the expected error in the position of residue j, in ångströms, when the prediction is superimposed on the true structure at residue i. Low PAE within a block of residues means that block is internally rigid and well-predicted; high PAE between two blocks means their relative placement is uncertain even if each block individually is confident.

mmCIF coordinates. Structure coordinates are given as an mmCIF _atom_site loop: one row per atom with element, residue name, chain id, sequence number, and x/y/z position in Å. Only the four main-chain atoms per residue are included here; side chains are omitted to keep the record compact.

InterPro / GO / CATH / organism. Database cross-references. InterPro integrates a dozen domain/family signature databases into unified entries with residue-range hits. GO terms attach function/process/location labels with evidence codes. CATH codes position the fold in a four-level structural taxonomy. Organism is the NCBI-taxonomy species name.

Secondary structure (3-state, P-SEA). SS3 is a coarse helix/strand/coil call (letters a/b/c) made by the P-SEA algorithm from inter-Cα distances and dihedrals. It is less detailed than DSSP but needs only Cα positions.

Sequence. Sequence gives the chain of amino acids in standard one-letter code (A=alanine, C=cysteine, …, Y=tyrosine), read N→C. It is the only feature that is directly encoded by the gene; all structural features are derived from the folded form of this sequence.